Protein AF-A0A353N3R8-F1 (afdb_monomer_lite)

Sequence (117 aa):
KSMRPMLIKLRHFKIPMVVVCLLSLAIIVLLPLVIIFLVGFLKAYGLPLKLENMTFNNYHHVLLVSKMARDAMKNSVVLSISAAIITMFVGTMVAYVIVKIKPKGKGILEVLGLLPY

Foldseek 3Di:
DDPPPPPPCPPPCPVVVVVVVVVVVCCVPVVVVVVVVQQLQACDPPDPSDPVRGHCVSVCCLVPPDPPSVVVVVCVVVVVVVCCVVCVVVVVVLVCCLPPVVDDVSVVSVCVVVPDD

Structure (mmCIF, N/CA/C/O backbone):
data_AF-A0A353N3R8-F1
#
_entry.id   AF-A0A353N3R8-F1
#
loop_
_atom_site.group_PDB
_atom_site.id
_atom_site.type_symbol
_atom_site.label_atom_id
_atom_site.label_alt_id
_atom_site.label_comp_id
_atom_site.label_asym_id
_atom_site.label_entity_id
_atom_site.label_seq_id
_atom_site.pdbx_PDB_ins_code
_atom_site.Cartn_x
_atom_site.Cartn_y
_atom_site.Cartn_z
_atom_site.occupancy
_atom_site.B_iso_or_equiv
_atom_site.auth_seq_id
_atom_site.auth_comp_id
_atom_site.auth_asym_id
_atom_site.auth_atom_id
_atom_site.pdbx_PDB_model_num
ATOM 1 N N . LYS A 1 1 ? -28.274 18.479 11.811 1.00 42.12 1 LYS A N 1
ATOM 2 C CA . LYS A 1 1 ? -28.508 19.494 10.752 1.00 42.12 1 LYS A CA 1
ATOM 3 C C . LYS A 1 1 ? -28.380 18.800 9.401 1.00 42.12 1 LYS A C 1
ATOM 5 O O . LYS A 1 1 ? -27.290 18.378 9.051 1.00 42.12 1 LYS A O 1
ATOM 10 N N . SER A 1 2 ? -29.503 18.592 8.713 1.00 52.94 2 SER A N 1
ATOM 11 C CA . SER A 1 2 ? -29.569 17.933 7.404 1.00 52.94 2 SER A CA 1
ATOM 12 C C . SER A 1 2 ? -28.904 18.821 6.354 1.00 52.94 2 SER A C 1
ATOM 14 O O . SER A 1 2 ? -29.499 19.810 5.929 1.00 52.94 2 SER A O 1
ATOM 16 N N . MET A 1 3 ? -27.684 18.489 5.938 1.00 50.44 3 MET A N 1
ATOM 17 C CA . MET A 1 3 ? -27.091 19.067 4.734 1.00 50.44 3 MET A CA 1
ATOM 18 C C . MET A 1 3 ? -27.894 18.534 3.549 1.00 50.44 3 MET A C 1
ATOM 20 O O . MET A 1 3 ? -27.705 17.397 3.134 1.00 50.44 3 MET A O 1
ATOM 24 N N . ARG A 1 4 ? -28.858 19.315 3.052 1.00 58.47 4 ARG A N 1
ATOM 25 C CA . ARG A 1 4 ? -29.488 19.024 1.762 1.00 58.47 4 ARG A CA 1
ATOM 26 C C . ARG A 1 4 ? -28.412 19.284 0.707 1.00 58.47 4 ARG A C 1
ATOM 28 O O . ARG A 1 4 ? -28.034 20.447 0.561 1.00 58.47 4 ARG A O 1
ATOM 35 N N . PRO A 1 5 ? -27.863 18.261 0.028 1.00 60.88 5 PRO A N 1
ATOM 36 C CA . PRO A 1 5 ? -26.865 18.506 -0.998 1.00 60.88 5 PRO A CA 1
ATOM 37 C C . PRO A 1 5 ? -27.498 19.403 -2.061 1.00 60.88 5 PRO A C 1
ATOM 39 O O . PRO A 1 5 ? -28.585 19.116 -2.567 1.00 60.88 5 PRO A O 1
ATOM 42 N N . MET A 1 6 ? -26.843 20.523 -2.359 1.00 63.31 6 MET A N 1
ATOM 43 C CA . MET A 1 6 ? -27.238 21.388 -3.460 1.00 63.31 6 MET A CA 1
ATOM 44 C C . MET A 1 6 ? -27.028 20.583 -4.744 1.00 63.31 6 MET A C 1
ATOM 46 O O . MET A 1 6 ? -25.899 20.367 -5.179 1.00 63.31 6 MET A O 1
ATOM 50 N N . LEU A 1 7 ? -28.115 20.048 -5.302 1.00 63.75 7 LEU A N 1
ATOM 51 C CA . LEU A 1 7 ? -28.084 19.287 -6.545 1.00 63.75 7 LEU A CA 1
ATOM 52 C C . LEU A 1 7 ? -27.751 20.250 -7.686 1.00 63.75 7 LEU A C 1
ATOM 54 O O . LEU A 1 7 ? -28.644 20.859 -8.275 1.00 63.75 7 LEU A O 1
ATOM 58 N N . ILE A 1 8 ? -26.465 20.396 -8.004 1.00 64.81 8 ILE A N 1
ATOM 59 C CA . ILE A 1 8 ? -26.055 21.083 -9.225 1.00 64.81 8 ILE A CA 1
ATOM 60 C C . ILE A 1 8 ? -26.529 20.207 -10.390 1.00 64.81 8 ILE A C 1
ATOM 62 O O . ILE A 1 8 ? -25.997 19.122 -10.639 1.00 64.81 8 ILE A O 1
ATOM 66 N N . LYS A 1 9 ? -27.594 20.638 -11.075 1.00 60.88 9 LYS A N 1
ATOM 67 C CA . LYS A 1 9 ? -28.173 19.932 -12.226 1.00 60.88 9 LYS A CA 1
ATOM 68 C C . LYS A 1 9 ? -27.244 20.054 -13.442 1.00 60.88 9 LYS A C 1
ATOM 70 O O . LYS A 1 9 ? -27.548 20.767 -14.394 1.00 60.88 9 LYS A O 1
ATOM 75 N N . LEU A 1 10 ? -26.129 19.324 -13.452 1.00 61.31 10 LEU A N 1
ATOM 76 C CA . LEU A 1 10 ? -25.320 19.098 -14.656 1.00 61.31 10 LEU A CA 1
ATOM 77 C C . LEU A 1 10 ? -26.073 18.116 -15.569 1.00 61.31 10 LEU A C 1
ATOM 79 O O . LEU A 1 10 ? -25.777 16.929 -15.608 1.00 61.31 10 LEU A O 1
ATOM 83 N N . ARG A 1 11 ? -27.115 18.580 -16.263 1.00 70.62 11 ARG A N 1
ATOM 84 C CA . ARG A 1 11 ? -28.016 17.704 -17.034 1.00 70.62 11 ARG A CA 1
ATOM 85 C C . ARG A 1 11 ? -27.273 16.897 -18.109 1.00 70.62 11 ARG A C 1
ATOM 87 O O . ARG A 1 11 ? -27.340 15.677 -18.097 1.00 70.62 11 ARG A O 1
ATOM 94 N N . HIS A 1 12 ? -26.532 17.572 -18.988 1.00 71.31 12 HIS A N 1
ATOM 95 C CA . HIS A 1 12 ? -25.817 16.933 -20.105 1.00 71.31 12 HIS A CA 1
ATOM 96 C C . HIS A 1 12 ? -24.297 16.856 -19.890 1.00 71.31 12 HIS A C 1
ATOM 98 O O . HIS A 1 12 ? -23.637 15.993 -20.454 1.00 71.31 12 HIS A O 1
ATOM 104 N N . PHE A 1 13 ? -23.738 17.704 -19.018 1.00 76.31 13 PHE A N 1
ATOM 105 C CA . PHE A 1 13 ? -22.295 17.755 -18.746 1.00 76.31 13 PHE A CA 1
ATOM 106 C C . PHE A 1 13 ? -21.829 16.825 -17.613 1.00 76.31 13 PHE A C 1
ATOM 108 O O . PHE A 1 13 ? -20.631 16.680 -17.393 1.00 76.31 13 PHE A O 1
ATOM 115 N N . LYS A 1 14 ? -22.740 16.142 -16.905 1.00 79.19 14 LYS A N 1
ATOM 116 C CA . LYS A 1 14 ? -22.363 15.224 -15.817 1.00 79.19 14 LYS A CA 1
ATOM 117 C C . LYS A 1 14 ? -21.562 14.028 -16.324 1.00 79.19 14 LYS A C 1
ATOM 119 O O . LYS A 1 14 ? -20.559 13.681 -15.717 1.00 79.19 14 LYS A O 1
ATOM 124 N N . ILE A 1 15 ? -21.986 13.416 -17.430 1.00 84.75 15 ILE A N 1
ATOM 125 C CA . ILE A 1 15 ? -21.307 12.250 -18.011 1.00 84.75 15 ILE A CA 1
ATOM 126 C C . ILE A 1 15 ? -19.886 12.607 -18.475 1.00 84.75 15 ILE A C 1
ATOM 128 O O . ILE A 1 15 ? -18.963 11.940 -18.012 1.00 84.75 15 ILE A O 1
ATOM 132 N N . PRO A 1 16 ? -19.651 13.661 -19.288 1.00 88.12 16 PRO A N 1
ATOM 133 C CA . PRO A 1 16 ? -18.289 14.002 -19.692 1.00 88.12 16 PRO A CA 1
ATOM 134 C C . PRO A 1 16 ? -17.407 14.400 -18.503 1.00 88.12 16 PRO A C 1
ATOM 136 O O . PRO A 1 16 ? -16.255 13.986 -18.457 1.00 88.12 16 PRO A O 1
ATOM 139 N N . MET A 1 17 ? -17.927 15.116 -17.498 1.00 88.00 17 MET A N 1
ATOM 140 C CA . MET A 1 17 ? -17.130 15.455 -16.309 1.00 88.00 17 MET A CA 1
ATOM 141 C C . MET A 1 17 ? -16.766 14.231 -15.464 1.00 88.00 17 MET A C 1
ATOM 143 O O . MET A 1 17 ? -15.630 14.123 -15.014 1.00 88.00 17 MET A O 1
ATOM 147 N N . VAL A 1 18 ? -17.691 13.283 -15.285 1.00 90.00 18 VAL A N 1
ATOM 148 C CA . VAL A 1 18 ? -17.394 12.017 -14.595 1.00 90.00 18 VAL A CA 1
ATOM 149 C C . VAL A 1 18 ? -16.357 11.212 -15.375 1.00 90.00 18 VAL A C 1
ATOM 151 O O . VAL A 1 18 ? -15.420 10.704 -14.770 1.00 90.00 18 VAL A O 1
ATOM 154 N N . VAL A 1 19 ? -16.474 11.140 -16.704 1.00 93.31 19 VAL A N 1
ATOM 155 C CA . VAL A 1 19 ? -15.484 10.465 -17.555 1.00 93.31 19 VAL A CA 1
ATOM 156 C C . VAL A 1 19 ? -14.111 11.120 -17.415 1.00 93.31 19 VAL A C 1
ATOM 158 O O . VAL A 1 19 ? -13.136 10.412 -17.206 1.00 93.31 19 VAL A O 1
ATOM 161 N N . VAL A 1 20 ? -14.022 12.452 -17.444 1.00 94.56 20 VAL A N 1
ATOM 162 C CA . VAL A 1 20 ? -12.751 13.171 -17.254 1.00 94.56 20 VAL A CA 1
ATOM 163 C C . VAL A 1 20 ? -12.158 12.908 -15.868 1.00 94.56 20 VAL A C 1
ATOM 165 O O . VAL A 1 20 ? -10.968 12.625 -15.777 1.00 94.56 20 VAL A O 1
ATOM 168 N N . CYS A 1 21 ? -12.962 12.943 -14.801 1.00 92.25 21 CYS A N 1
ATOM 169 C CA . CYS A 1 21 ? -12.495 12.628 -13.447 1.00 92.25 21 CYS A CA 1
ATOM 170 C C . CYS A 1 21 ? -12.016 11.177 -13.310 1.00 92.25 21 CYS A C 1
ATOM 172 O O . CYS A 1 21 ? -11.011 10.917 -12.655 1.00 92.25 21 CYS A O 1
ATOM 174 N N . LEU A 1 22 ? -12.725 10.223 -13.917 1.00 93.94 22 LEU A N 1
ATOM 175 C CA . LEU A 1 22 ? -12.324 8.818 -13.891 1.00 93.94 22 LEU A CA 1
ATOM 176 C C . LEU A 1 22 ? -11.064 8.582 -14.725 1.00 93.94 22 LEU A C 1
ATOM 178 O O . LEU A 1 22 ? -10.176 7.866 -14.275 1.00 93.94 22 LEU A O 1
ATOM 182 N N . LEU A 1 23 ? -10.959 9.203 -15.902 1.00 95.75 23 LEU A N 1
ATOM 183 C CA . LEU A 1 23 ? -9.772 9.121 -16.750 1.00 95.75 23 LEU A CA 1
ATOM 184 C C . LEU A 1 23 ? -8.557 9.751 -16.073 1.00 95.75 23 LEU A C 1
ATOM 186 O O . LEU A 1 23 ? -7.485 9.154 -16.098 1.00 95.75 23 LEU A O 1
ATOM 190 N N . SER A 1 24 ? -8.701 10.915 -15.438 1.00 93.94 24 SER A N 1
ATOM 191 C CA . SER A 1 24 ? -7.584 11.553 -14.738 1.00 93.94 24 SER A CA 1
ATOM 192 C C . SER A 1 24 ? -7.120 10.721 -13.543 1.00 93.94 24 SER A C 1
ATOM 194 O O . SER A 1 24 ? -5.920 10.501 -13.392 1.00 93.94 24 SER A O 1
ATOM 196 N N . LEU A 1 25 ? -8.050 10.180 -12.749 1.00 94.69 25 LEU A N 1
ATOM 197 C CA . LEU A 1 25 ? -7.730 9.272 -11.647 1.00 94.69 25 LEU A CA 1
ATOM 198 C C . LEU A 1 25 ? -7.044 8.002 -12.166 1.00 94.69 25 LEU A C 1
ATOM 200 O O . LEU A 1 25 ? -6.010 7.600 -11.632 1.00 94.69 25 LEU A O 1
ATOM 204 N N . ALA A 1 26 ? -7.566 7.410 -13.242 1.00 94.62 26 ALA A N 1
ATOM 205 C CA . ALA A 1 26 ? -6.968 6.242 -13.873 1.00 94.62 26 ALA A CA 1
ATOM 206 C C . ALA A 1 26 ? -5.545 6.533 -14.360 1.00 94.62 26 ALA A C 1
ATOM 208 O O . ALA A 1 26 ? -4.648 5.748 -14.082 1.00 94.62 26 ALA A O 1
ATOM 209 N N . ILE A 1 27 ? -5.300 7.666 -15.021 1.00 95.69 27 ILE A N 1
ATOM 210 C CA . ILE A 1 27 ? -3.958 8.039 -15.485 1.00 95.69 27 ILE A CA 1
ATOM 211 C C . ILE A 1 27 ? -3.009 8.225 -14.296 1.00 95.69 27 ILE A C 1
ATOM 213 O O . ILE A 1 27 ? -1.925 7.649 -14.300 1.00 95.69 27 ILE A O 1
ATOM 217 N N . ILE A 1 28 ? -3.415 8.967 -13.263 1.00 95.06 28 ILE A N 1
ATOM 218 C CA . ILE A 1 28 ? -2.570 9.253 -12.092 1.00 95.06 28 ILE A CA 1
ATOM 219 C C . ILE A 1 28 ? -2.176 7.970 -11.346 1.00 95.06 28 ILE A C 1
ATOM 221 O O . ILE A 1 28 ? -1.073 7.895 -10.814 1.00 95.06 28 ILE A O 1
ATOM 225 N N . VAL A 1 29 ? -3.044 6.957 -11.320 1.00 94.50 29 VAL A N 1
ATOM 226 C CA . VAL A 1 29 ? -2.783 5.693 -10.616 1.00 94.50 29 VAL A CA 1
ATOM 227 C C . VAL A 1 29 ? -2.091 4.663 -11.511 1.00 94.50 29 VAL A C 1
ATOM 229 O O . VAL A 1 29 ? -1.126 4.023 -11.094 1.00 94.50 29 VAL A O 1
ATOM 232 N N . LEU A 1 30 ? -2.564 4.482 -12.744 1.00 94.94 30 LEU A N 1
ATOM 233 C CA . LEU A 1 30 ? -2.088 3.420 -13.631 1.00 94.94 30 LEU A CA 1
ATOM 234 C C . LEU A 1 30 ? -0.755 3.767 -14.285 1.00 94.94 30 LEU A C 1
ATOM 236 O O . LEU A 1 30 ? 0.082 2.881 -14.431 1.00 94.94 30 LEU A O 1
ATOM 240 N N . LEU A 1 31 ? -0.525 5.031 -14.655 1.00 92.75 31 LEU A N 1
ATOM 241 C CA . LEU A 1 31 ? 0.729 5.442 -15.285 1.00 92.75 31 LEU A CA 1
ATOM 242 C C . LEU A 1 31 ? 1.960 5.110 -14.418 1.00 92.75 31 LEU A C 1
ATOM 244 O O . LEU A 1 31 ? 2.851 4.428 -14.928 1.00 92.75 31 LEU A O 1
ATOM 248 N N . PRO A 1 32 ? 2.040 5.503 -13.127 1.00 93.56 32 PRO A N 1
ATOM 249 C CA . PRO A 1 32 ? 3.191 5.145 -12.302 1.00 93.56 32 PRO A CA 1
ATOM 250 C C . PRO A 1 32 ? 3.296 3.633 -12.082 1.00 93.56 32 PRO A C 1
ATOM 252 O O . PRO A 1 32 ? 4.406 3.110 -12.066 1.00 93.56 32 PRO A O 1
ATOM 255 N N . LEU A 1 33 ? 2.174 2.912 -11.979 1.00 92.19 33 LEU A N 1
ATOM 256 C CA . LEU A 1 33 ? 2.178 1.454 -11.841 1.00 92.19 33 LEU A CA 1
ATOM 257 C C . LEU A 1 33 ? 2.808 0.779 -13.068 1.00 92.19 33 LEU A C 1
ATOM 259 O O . LEU A 1 33 ? 3.682 -0.076 -12.918 1.00 92.19 33 LEU A O 1
ATOM 263 N N . VAL A 1 34 ? 2.420 1.200 -14.275 1.00 91.00 34 VAL A N 1
ATOM 264 C CA . VAL A 1 34 ? 2.992 0.695 -15.532 1.00 91.00 34 VAL A CA 1
ATOM 265 C C . VAL A 1 34 ? 4.481 1.029 -15.620 1.00 91.00 34 VAL A C 1
ATOM 267 O O . VAL A 1 34 ? 5.275 0.160 -15.976 1.00 91.00 34 VAL A O 1
ATOM 270 N N . ILE A 1 35 ? 4.884 2.248 -15.251 1.00 90.19 35 ILE A N 1
ATOM 271 C CA . ILE A 1 35 ? 6.298 2.650 -15.256 1.00 90.19 35 ILE A CA 1
ATOM 272 C C . ILE A 1 35 ? 7.112 1.792 -14.282 1.00 90.19 35 ILE A C 1
ATOM 274 O O . ILE A 1 35 ? 8.148 1.267 -14.677 1.00 90.19 35 ILE A O 1
ATOM 278 N N . ILE A 1 36 ? 6.646 1.598 -13.043 1.00 89.50 36 ILE A N 1
ATOM 279 C CA . ILE A 1 36 ? 7.323 0.750 -12.048 1.00 89.50 36 ILE A CA 1
ATOM 280 C C . ILE A 1 36 ? 7.473 -0.678 -12.576 1.00 89.50 36 ILE A C 1
ATOM 282 O O . ILE A 1 36 ? 8.543 -1.274 -12.452 1.00 89.50 36 ILE A O 1
ATOM 286 N N . PHE A 1 37 ? 6.420 -1.210 -13.197 1.00 87.44 37 PHE A N 1
ATOM 287 C CA . PHE A 1 37 ? 6.452 -2.543 -13.781 1.00 87.44 37 PHE A CA 1
ATOM 288 C C . PHE A 1 37 ? 7.509 -2.638 -14.887 1.00 87.44 37 PHE A C 1
ATOM 290 O O . PHE A 1 37 ? 8.375 -3.503 -14.815 1.00 87.44 37 PHE A O 1
ATOM 297 N N . LEU A 1 38 ? 7.513 -1.712 -15.852 1.00 85.94 38 LEU A N 1
ATOM 298 C CA . LEU A 1 38 ? 8.497 -1.678 -16.942 1.00 85.94 38 LEU A CA 1
ATOM 299 C C . LEU A 1 38 ? 9.936 -1.479 -16.438 1.00 85.94 38 LEU A C 1
ATOM 301 O O . LEU A 1 38 ? 10.852 -2.134 -16.935 1.00 85.94 38 LEU A O 1
ATOM 305 N N . VAL A 1 39 ? 10.137 -0.622 -15.433 1.00 86.88 39 VAL A N 1
ATOM 306 C CA . VAL A 1 39 ? 11.443 -0.394 -14.795 1.00 86.88 39 VAL A CA 1
ATOM 307 C C . VAL A 1 39 ? 11.954 -1.640 -14.077 1.00 86.88 39 VAL A C 1
ATOM 309 O O . VAL A 1 39 ? 13.154 -1.901 -14.109 1.00 86.88 39 VAL A O 1
ATOM 312 N N . GLY A 1 40 ? 11.073 -2.471 -13.520 1.0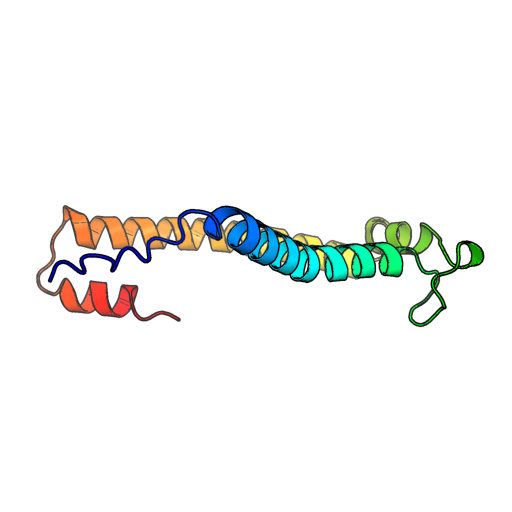0 83.88 40 GLY A N 1
ATOM 313 C CA . GLY A 1 40 ? 11.461 -3.763 -12.949 1.00 83.88 40 GLY A CA 1
ATOM 314 C C . GLY A 1 40 ? 12.131 -4.711 -13.956 1.00 83.88 40 GLY A C 1
ATOM 315 O O . GLY A 1 40 ? 13.031 -5.469 -13.582 1.00 83.88 40 GLY A O 1
ATOM 316 N N . PHE A 1 41 ? 11.766 -4.628 -15.243 1.00 84.31 41 PHE A N 1
ATOM 317 C CA . PHE A 1 41 ? 12.391 -5.421 -16.311 1.00 84.31 41 PHE A CA 1
ATOM 318 C C . PHE A 1 41 ? 13.719 -4.846 -16.808 1.00 84.31 41 PHE A C 1
ATOM 320 O O . PHE A 1 41 ? 14.449 -5.548 -17.497 1.00 84.31 41 PHE A O 1
ATOM 327 N N . LEU A 1 42 ? 14.070 -3.595 -16.513 1.00 84.62 42 LEU A N 1
ATOM 328 C CA . LEU A 1 42 ? 15.314 -3.005 -17.013 1.00 84.62 42 LEU A CA 1
ATOM 329 C C . LEU A 1 42 ? 16.544 -3.639 -16.353 1.00 84.62 42 LEU A C 1
ATOM 331 O O . LEU A 1 42 ? 16.659 -3.631 -15.134 1.00 84.62 42 LEU A O 1
ATOM 335 N N . LYS A 1 43 ? 17.510 -4.112 -17.149 1.00 79.38 43 LYS A N 1
ATOM 336 C CA . LYS A 1 43 ? 18.767 -4.750 -16.697 1.00 79.38 43 LYS A CA 1
ATOM 337 C C . LYS A 1 43 ? 19.479 -3.996 -15.573 1.00 79.38 43 LYS A C 1
ATOM 339 O O . LYS A 1 43 ? 20.056 -4.627 -14.697 1.00 79.38 43 LYS A O 1
ATOM 344 N N . ALA A 1 44 ? 19.446 -2.668 -15.611 1.00 78.50 44 ALA A N 1
ATOM 345 C CA . ALA A 1 44 ? 19.881 -1.825 -14.511 1.00 78.50 44 ALA A CA 1
ATOM 346 C C . ALA A 1 44 ? 19.097 -0.506 -14.494 1.00 78.50 44 ALA A C 1
ATOM 348 O O . ALA A 1 44 ? 18.489 -0.095 -15.487 1.00 78.50 44 ALA A O 1
ATOM 349 N N . TYR A 1 45 ? 19.107 0.148 -13.335 1.00 76.12 45 TYR A N 1
ATOM 350 C CA . TYR A 1 45 ? 18.423 1.417 -13.123 1.00 76.12 45 TYR A CA 1
ATOM 351 C C . TYR A 1 45 ? 19.038 2.528 -13.990 1.00 76.12 45 TYR A C 1
ATOM 353 O O . TYR A 1 45 ? 20.258 2.626 -14.100 1.00 76.12 45 TYR A O 1
ATOM 361 N N . GLY A 1 46 ? 18.198 3.367 -14.602 1.00 77.12 46 GLY A N 1
ATOM 362 C CA . GLY A 1 46 ? 18.640 4.493 -15.436 1.00 77.12 46 GLY A CA 1
ATOM 363 C C . GLY A 1 46 ? 18.930 4.163 -16.906 1.00 77.12 46 GLY A C 1
ATOM 364 O O . GLY A 1 46 ? 19.260 5.073 -17.664 1.00 77.12 46 GLY A O 1
ATOM 365 N N . LEU A 1 47 ? 18.777 2.906 -17.345 1.00 82.12 47 LEU A N 1
ATOM 366 C CA . LEU A 1 47 ? 18.834 2.588 -18.775 1.00 82.12 47 LEU A CA 1
ATOM 367 C C . LEU A 1 47 ? 17.583 3.092 -19.519 1.00 82.12 47 LEU A C 1
ATOM 369 O O . LEU A 1 47 ? 16.494 3.155 -18.941 1.00 82.12 47 LEU A O 1
ATOM 373 N N . PRO A 1 48 ? 17.704 3.421 -20.819 1.00 82.12 48 PRO A N 1
ATOM 374 C CA . PRO A 1 48 ? 16.546 3.782 -21.622 1.00 82.12 48 PRO A CA 1
ATOM 375 C C . PRO A 1 48 ? 15.604 2.581 -21.765 1.00 82.12 48 PRO A C 1
ATOM 377 O O . PRO A 1 48 ? 16.067 1.445 -21.929 1.00 82.12 48 PRO A O 1
ATOM 380 N N . LEU A 1 49 ? 14.291 2.854 -21.762 1.00 79.00 49 LEU A N 1
ATOM 381 C CA . LEU A 1 49 ? 13.207 1.890 -21.999 1.00 79.00 49 LEU A CA 1
ATOM 382 C C . LEU A 1 49 ? 13.260 1.357 -23.442 1.00 79.00 49 LEU A C 1
ATOM 384 O O . LEU A 1 49 ? 12.501 1.770 -24.315 1.00 79.00 49 LEU A O 1
ATOM 388 N N . LYS A 1 50 ? 14.207 0.455 -23.693 1.00 82.19 50 LYS A N 1
ATOM 389 C CA . LYS A 1 50 ? 14.399 -0.270 -24.951 1.00 82.19 50 LYS A CA 1
ATOM 390 C C . LYS A 1 50 ? 14.292 -1.764 -24.685 1.00 82.19 50 LYS A C 1
ATOM 392 O O . LYS A 1 50 ? 14.788 -2.241 -23.667 1.00 82.19 50 LYS A O 1
ATOM 397 N N . LEU A 1 51 ? 13.715 -2.499 -25.636 1.00 77.62 51 LEU A N 1
ATOM 398 C CA . LEU A 1 51 ? 13.562 -3.959 -25.568 1.00 77.62 51 LEU A CA 1
ATOM 399 C C . LEU A 1 51 ? 14.894 -4.685 -25.308 1.00 77.62 51 LEU A C 1
ATOM 401 O O . LEU A 1 51 ? 14.932 -5.643 -24.547 1.00 77.62 51 LEU A O 1
ATOM 405 N N . GLU A 1 52 ? 16.005 -4.176 -25.846 1.00 81.56 52 GLU A N 1
ATOM 406 C CA . GLU A 1 52 ? 17.362 -4.713 -25.629 1.00 81.56 52 GLU A CA 1
ATOM 407 C C . GLU A 1 52 ? 17.809 -4.690 -24.156 1.00 81.56 52 GLU A C 1
ATOM 409 O O . GLU A 1 52 ? 18.646 -5.494 -23.727 1.00 81.56 52 GLU A O 1
ATOM 414 N N . ASN A 1 53 ? 17.244 -3.773 -23.368 1.00 82.44 53 ASN A N 1
ATOM 415 C CA . ASN A 1 53 ? 17.544 -3.594 -21.954 1.00 82.44 53 ASN A CA 1
ATOM 416 C C . ASN A 1 53 ? 16.545 -4.309 -21.042 1.00 82.44 53 ASN A C 1
ATOM 418 O O . ASN A 1 53 ? 16.709 -4.236 -19.828 1.00 82.44 53 ASN A O 1
ATOM 422 N N . MET A 1 54 ? 15.538 -4.998 -21.586 1.00 84.19 54 MET A N 1
ATOM 423 C CA . MET A 1 54 ? 14.563 -5.746 -20.794 1.00 84.19 54 MET A CA 1
ATOM 424 C C . MET A 1 54 ? 15.089 -7.154 -20.473 1.00 84.19 54 MET A C 1
ATOM 426 O O . MET A 1 54 ? 15.661 -7.840 -21.319 1.00 84.19 54 MET A O 1
ATOM 430 N N . THR A 1 55 ? 14.929 -7.591 -19.228 1.00 86.19 55 THR A N 1
ATOM 431 C CA . THR A 1 55 ? 15.333 -8.903 -18.721 1.00 86.19 55 THR A CA 1
ATOM 432 C C . THR A 1 55 ? 14.446 -9.332 -17.553 1.00 86.19 55 THR A C 1
ATOM 434 O O . THR A 1 55 ? 13.940 -8.511 -16.791 1.00 86.19 55 THR A O 1
ATOM 437 N N . PHE A 1 56 ? 14.302 -10.642 -17.366 1.00 84.12 56 PHE A N 1
ATOM 438 C CA . PHE A 1 56 ? 13.641 -11.231 -16.198 1.00 84.12 56 PHE A CA 1
ATOM 439 C C . PHE A 1 56 ? 14.613 -11.495 -15.034 1.00 84.12 56 PHE A C 1
ATOM 441 O O . PHE A 1 56 ? 14.189 -11.895 -13.947 1.00 84.12 56 PHE A O 1
ATOM 448 N N . ASN A 1 57 ? 15.915 -11.247 -15.227 1.00 83.75 57 ASN A N 1
ATOM 449 C CA . ASN A 1 57 ? 16.946 -11.574 -14.240 1.00 83.75 57 ASN A CA 1
ATOM 450 C C . ASN A 1 57 ? 16.772 -10.821 -12.915 1.00 83.75 57 ASN A C 1
ATOM 452 O O . ASN A 1 57 ? 17.044 -11.396 -11.865 1.00 83.75 57 ASN A O 1
ATOM 456 N N . ASN A 1 58 ? 16.269 -9.583 -12.932 1.00 82.62 58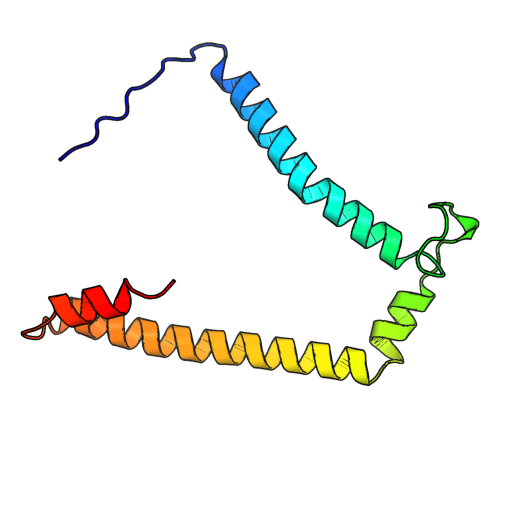 ASN A N 1
ATOM 457 C CA . ASN A 1 58 ? 16.014 -8.824 -11.703 1.00 82.62 58 ASN A CA 1
ATOM 458 C C . ASN A 1 58 ? 14.950 -9.491 -10.834 1.00 82.62 58 ASN A C 1
ATOM 460 O O . ASN A 1 58 ? 15.136 -9.631 -9.628 1.00 82.62 58 ASN A O 1
ATOM 464 N N . TYR A 1 59 ? 13.859 -9.952 -11.449 1.00 81.44 59 TYR A N 1
ATOM 465 C CA . TYR A 1 59 ? 12.801 -10.670 -10.745 1.00 81.44 59 TYR A CA 1
ATOM 466 C C . TYR A 1 59 ? 13.322 -11.988 -10.177 1.00 81.44 59 TYR A C 1
ATOM 468 O O . TYR A 1 59 ? 13.085 -12.274 -9.007 1.00 81.44 59 TYR A O 1
ATOM 476 N N . HIS A 1 60 ? 14.101 -12.75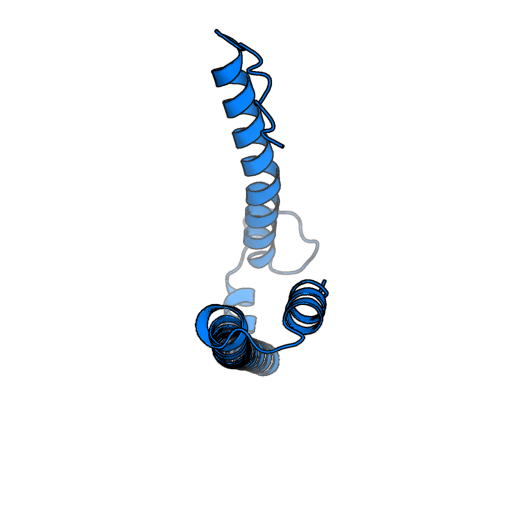1 -10.951 1.00 83.75 60 HIS A N 1
ATOM 477 C CA . HIS A 1 60 ? 14.750 -13.963 -10.445 1.00 83.75 60 HIS A CA 1
ATOM 478 C C . HIS A 1 60 ? 15.693 -13.651 -9.274 1.00 83.75 60 HIS A C 1
ATOM 480 O O . HIS A 1 60 ? 15.674 -14.333 -8.253 1.00 83.75 60 HIS A O 1
ATOM 486 N N . HIS A 1 61 ? 16.495 -12.592 -9.373 1.00 82.81 61 HIS A N 1
ATOM 487 C CA . HIS A 1 61 ? 17.427 -12.216 -8.320 1.00 82.81 61 HIS A CA 1
ATOM 488 C C . HIS A 1 61 ? 16.703 -11.788 -7.035 1.00 82.81 61 HIS A C 1
ATOM 490 O O . HIS A 1 61 ? 17.018 -12.290 -5.959 1.00 82.81 61 HIS A O 1
ATOM 496 N N . VAL A 1 62 ? 15.698 -10.915 -7.130 1.00 84.00 62 VAL A N 1
ATOM 497 C CA . VAL A 1 62 ? 14.933 -10.420 -5.972 1.00 84.00 62 VAL A CA 1
ATOM 498 C C . VAL A 1 62 ? 14.087 -11.528 -5.341 1.00 84.00 62 VAL A C 1
ATOM 500 O O . VAL A 1 62 ? 14.066 -11.659 -4.118 1.00 84.00 62 VAL A O 1
ATOM 503 N N . LEU A 1 63 ? 13.413 -12.346 -6.152 1.00 81.12 63 LEU A N 1
ATOM 504 C CA . LEU A 1 63 ? 12.507 -13.380 -5.653 1.00 81.12 63 LEU A CA 1
ATOM 505 C C . LEU A 1 63 ? 13.232 -14.655 -5.232 1.00 81.12 63 LEU A C 1
ATOM 507 O O . LEU A 1 63 ? 12.753 -15.326 -4.316 1.00 81.12 63 LEU A O 1
ATOM 511 N N . LEU A 1 64 ? 14.340 -15.024 -5.891 1.00 79.94 64 LEU A N 1
ATOM 512 C CA . LEU A 1 64 ? 14.968 -16.336 -5.723 1.00 79.94 64 LEU A CA 1
ATOM 513 C C . LEU A 1 64 ? 16.378 -16.342 -5.129 1.00 79.94 64 LEU A C 1
ATOM 515 O O . LEU A 1 64 ? 16.726 -17.294 -4.429 1.00 79.94 64 LEU A O 1
ATOM 519 N N . VAL A 1 65 ? 17.171 -15.297 -5.351 1.00 81.44 65 VAL A N 1
ATOM 520 C CA . VAL A 1 65 ? 18.589 -15.278 -4.949 1.00 81.44 65 VAL A CA 1
ATOM 521 C C . VAL A 1 65 ? 18.799 -14.444 -3.687 1.00 81.44 65 VAL A C 1
ATOM 523 O O . VAL A 1 65 ? 19.475 -14.870 -2.751 1.00 81.44 65 VAL A O 1
ATOM 526 N N . SER A 1 66 ? 18.177 -13.269 -3.620 1.00 86.94 66 SER A N 1
ATOM 527 C CA . SER A 1 66 ? 18.346 -12.331 -2.518 1.00 86.94 66 SER A CA 1
ATOM 528 C C . SER A 1 66 ? 17.617 -12.813 -1.266 1.00 86.94 66 SER A C 1
ATOM 530 O O . SER A 1 66 ? 16.397 -12.683 -1.126 1.00 86.94 66 SER A O 1
ATOM 532 N N . LYS A 1 67 ? 18.388 -13.344 -0.312 1.00 87.06 67 LYS A N 1
ATOM 533 C CA . LYS A 1 67 ? 17.886 -13.694 1.022 1.00 87.06 67 LYS A CA 1
ATOM 534 C C . LYS A 1 67 ? 17.295 -12.470 1.729 1.00 87.06 67 LYS A C 1
ATOM 536 O O . LYS A 1 67 ? 16.212 -12.564 2.288 1.00 87.06 67 LYS A O 1
ATOM 541 N N . MET A 1 68 ? 17.950 -11.312 1.615 1.00 89.12 68 MET A N 1
ATOM 542 C CA . MET A 1 68 ? 17.476 -10.060 2.211 1.00 89.12 68 MET A CA 1
ATOM 543 C C . MET A 1 68 ? 16.094 -9.652 1.687 1.00 89.12 68 MET A C 1
ATOM 545 O O . MET A 1 68 ? 15.220 -9.318 2.481 1.00 89.12 68 MET A O 1
ATOM 549 N N . ALA A 1 69 ? 15.867 -9.717 0.370 1.00 87.75 69 ALA A N 1
ATOM 550 C CA . ALA A 1 69 ? 14.567 -9.379 -0.209 1.00 87.75 69 ALA A CA 1
ATOM 551 C C . ALA A 1 69 ? 13.471 -10.350 0.253 1.00 87.75 69 ALA A C 1
ATOM 553 O O . ALA A 1 69 ? 12.375 -9.927 0.617 1.00 87.75 69 ALA A O 1
ATOM 554 N N . ARG A 1 70 ? 13.774 -11.652 0.294 1.00 88.12 70 ARG A N 1
ATOM 555 C CA . ARG A 1 70 ? 12.851 -12.682 0.792 1.00 88.12 70 ARG A CA 1
ATOM 556 C C . ARG A 1 70 ? 12.502 -12.496 2.264 1.00 88.12 70 ARG A C 1
ATOM 558 O O . ARG A 1 70 ? 11.329 -12.592 2.618 1.00 88.12 70 ARG A O 1
ATOM 565 N N . ASP A 1 71 ? 13.495 -12.228 3.103 1.00 91.25 71 ASP A N 1
ATOM 566 C CA . ASP A 1 71 ? 13.295 -12.031 4.537 1.00 91.25 71 ASP A CA 1
ATOM 567 C C . ASP A 1 71 ? 12.508 -10.742 4.804 1.00 91.25 71 ASP A C 1
ATOM 569 O O . ASP A 1 71 ? 11.574 -10.757 5.603 1.00 91.25 71 ASP A O 1
ATOM 573 N N . ALA A 1 72 ? 12.787 -9.663 4.063 1.00 92.00 72 ALA A N 1
ATOM 574 C CA . ALA A 1 72 ? 12.005 -8.431 4.125 1.00 92.00 72 ALA A CA 1
ATOM 575 C C . ALA A 1 72 ? 10.540 -8.660 3.716 1.00 92.00 72 ALA A C 1
ATOM 577 O O . ALA A 1 72 ? 9.638 -8.278 4.460 1.00 92.00 72 ALA A O 1
ATOM 578 N N . MET A 1 73 ? 10.291 -9.347 2.592 1.00 91.88 73 MET A N 1
ATOM 579 C CA . MET A 1 73 ? 8.931 -9.691 2.155 1.00 91.88 73 MET A CA 1
ATOM 580 C C . MET A 1 73 ? 8.189 -10.518 3.211 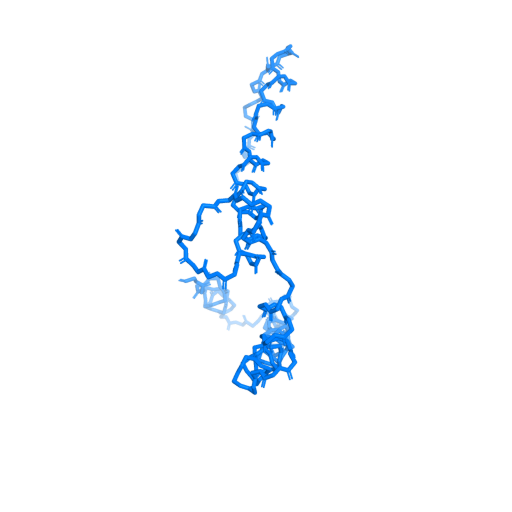1.00 91.88 73 MET A C 1
ATOM 582 O O . MET A 1 73 ? 7.053 -10.195 3.558 1.00 91.88 73 MET A O 1
ATOM 586 N N . LYS A 1 74 ? 8.832 -11.553 3.768 1.00 92.75 74 LYS A N 1
ATOM 587 C CA . LYS A 1 74 ? 8.244 -12.375 4.836 1.00 92.75 74 LYS A CA 1
ATOM 588 C C . LYS A 1 74 ? 7.935 -11.548 6.078 1.00 92.75 74 LYS A C 1
ATOM 590 O O . LYS A 1 74 ? 6.827 -11.644 6.598 1.00 92.75 74 LYS A O 1
ATOM 595 N N . ASN A 1 75 ? 8.881 -10.728 6.529 1.00 94.88 75 ASN A N 1
ATOM 596 C CA . ASN A 1 75 ? 8.697 -9.890 7.705 1.00 94.88 75 ASN A CA 1
ATOM 597 C C . ASN A 1 75 ? 7.530 -8.914 7.516 1.00 94.88 75 ASN A C 1
ATOM 599 O O . ASN A 1 75 ? 6.667 -8.835 8.379 1.00 94.88 75 ASN A O 1
ATOM 603 N N . SER A 1 76 ? 7.437 -8.235 6.369 1.00 95.56 76 SER A N 1
ATOM 604 C CA . SER A 1 76 ? 6.324 -7.326 6.072 1.00 95.56 76 SER A CA 1
ATOM 605 C C . SER A 1 76 ? 4.970 -8.039 6.015 1.00 95.56 76 SER A C 1
ATOM 607 O O . SER A 1 76 ? 3.981 -7.511 6.526 1.00 95.56 76 SER A O 1
ATOM 609 N N . VAL A 1 77 ? 4.901 -9.242 5.437 1.00 96.19 77 VAL A N 1
ATOM 610 C CA . VAL A 1 77 ? 3.659 -10.034 5.393 1.00 96.19 77 VAL A CA 1
ATOM 611 C C . VAL A 1 77 ? 3.243 -10.473 6.797 1.00 96.19 77 VAL A C 1
ATOM 613 O O . VAL A 1 77 ? 2.101 -10.259 7.194 1.00 96.19 77 VAL A O 1
ATOM 616 N N . VAL A 1 78 ? 4.167 -11.024 7.584 1.00 96.62 78 VAL A N 1
ATOM 617 C CA . VAL A 1 78 ? 3.885 -11.445 8.965 1.00 96.62 78 VAL A CA 1
ATOM 618 C C . VAL A 1 78 ? 3.494 -10.245 9.828 1.00 96.62 78 VAL A C 1
ATOM 620 O O . VAL A 1 78 ? 2.511 -10.311 10.569 1.00 96.62 78 VAL A O 1
ATOM 623 N N . LEU A 1 79 ? 4.208 -9.127 9.699 1.00 97.00 79 LEU A N 1
ATOM 624 C CA . LEU A 1 79 ? 3.931 -7.900 10.437 1.00 97.00 79 LEU A CA 1
ATOM 625 C C . LEU A 1 79 ? 2.557 -7.325 10.079 1.00 97.00 79 LEU A C 1
ATOM 627 O O . LEU A 1 79 ? 1.782 -7.012 10.973 1.00 97.00 79 LEU A O 1
ATOM 631 N N . SER A 1 80 ? 2.222 -7.221 8.791 1.00 97.25 80 SER A N 1
ATOM 632 C CA . SER A 1 80 ? 0.927 -6.676 8.359 1.00 97.25 80 SER A CA 1
ATOM 633 C C . SER A 1 80 ? -0.251 -7.558 8.773 1.00 97.25 80 SER A C 1
ATOM 635 O O . SER A 1 80 ? -1.246 -7.034 9.268 1.00 97.25 80 SER A O 1
ATOM 637 N N . ILE A 1 81 ? -0.135 -8.884 8.649 1.00 97.44 81 ILE A N 1
ATOM 638 C CA . ILE A 1 81 ? -1.190 -9.818 9.068 1.00 97.44 81 ILE A CA 1
ATOM 639 C C . ILE A 1 81 ? -1.366 -9.789 10.587 1.00 97.44 81 ILE A C 1
ATOM 641 O O . ILE A 1 81 ? -2.490 -9.675 11.072 1.00 97.44 81 ILE A O 1
ATOM 645 N N . SER A 1 82 ? -0.272 -9.864 11.348 1.00 96.88 82 SER A N 1
ATOM 646 C CA . SER A 1 82 ? -0.343 -9.821 12.813 1.00 96.88 82 SER A CA 1
ATOM 647 C C . SER A 1 82 ? -0.905 -8.489 13.310 1.00 96.88 82 SER A C 1
ATOM 649 O O . SER A 1 82 ? -1.816 -8.487 14.137 1.00 96.88 82 SER A O 1
ATOM 651 N N . ALA A 1 83 ? -0.454 -7.367 12.744 1.00 96.38 83 ALA A N 1
ATOM 652 C CA . ALA A 1 83 ? -1.002 -6.051 13.042 1.00 96.38 83 ALA A CA 1
ATOM 653 C C . ALA A 1 83 ? -2.495 -5.973 12.700 1.00 96.38 83 ALA A C 1
ATOM 655 O O . ALA A 1 83 ? -3.276 -5.510 13.529 1.00 96.38 83 ALA A O 1
ATOM 656 N N . ALA A 1 84 ? -2.920 -6.464 11.532 1.00 96.38 84 ALA A N 1
ATOM 657 C CA . ALA A 1 84 ? -4.327 -6.480 11.135 1.00 96.38 84 ALA A CA 1
ATOM 658 C C . ALA A 1 84 ? -5.193 -7.295 12.111 1.00 96.38 84 ALA A C 1
ATOM 660 O O . ALA A 1 84 ? -6.250 -6.828 12.525 1.00 96.38 84 ALA A O 1
ATOM 661 N N . ILE A 1 85 ? -4.735 -8.476 12.537 1.00 97.44 85 ILE A N 1
ATOM 662 C CA . ILE A 1 85 ? -5.467 -9.318 13.496 1.00 97.44 85 ILE A CA 1
ATOM 663 C C . ILE A 1 85 ? -5.581 -8.622 14.856 1.00 97.44 85 ILE A C 1
ATOM 665 O O . ILE A 1 85 ? -6.676 -8.542 15.414 1.00 97.44 85 ILE A O 1
ATOM 669 N N . ILE A 1 86 ? -4.469 -8.098 15.379 1.00 96.25 86 ILE A N 1
ATOM 670 C CA . ILE A 1 86 ? -4.437 -7.442 16.692 1.00 96.25 86 ILE A CA 1
ATOM 671 C C . ILE A 1 86 ? -5.313 -6.186 16.678 1.00 96.25 86 ILE A C 1
ATOM 673 O O . ILE A 1 86 ? -6.160 -6.016 17.553 1.00 96.25 86 ILE A O 1
ATOM 677 N N . THR A 1 87 ? -5.152 -5.325 15.672 1.00 93.88 87 THR A N 1
ATOM 678 C CA . THR A 1 87 ? -5.939 -4.087 15.545 1.00 93.88 87 THR A CA 1
ATOM 679 C C . THR A 1 87 ? -7.419 -4.371 15.336 1.00 93.88 87 THR A C 1
ATOM 681 O O . THR A 1 87 ? -8.248 -3.712 15.961 1.00 93.88 87 THR A O 1
ATOM 684 N N . MET A 1 88 ? -7.772 -5.381 14.538 1.00 95.81 88 MET A N 1
ATOM 685 C CA . MET A 1 88 ? -9.158 -5.805 14.369 1.00 95.81 88 MET A CA 1
ATOM 686 C C . MET A 1 88 ? -9.749 -6.291 15.692 1.00 95.81 88 MET A C 1
ATOM 688 O O . MET A 1 88 ? -10.846 -5.864 16.046 1.00 95.81 88 MET A O 1
ATOM 692 N N . PHE A 1 89 ? -9.033 -7.140 16.435 1.00 95.69 89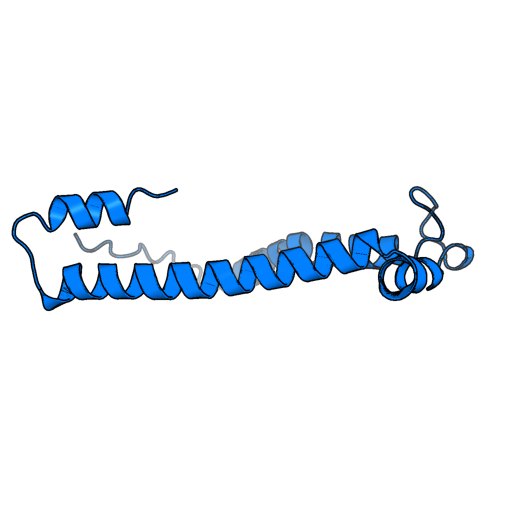 PHE A N 1
ATOM 693 C CA . PHE A 1 89 ? -9.497 -7.679 17.714 1.00 95.69 89 PHE A CA 1
ATOM 694 C C . PHE A 1 89 ? -9.679 -6.577 18.765 1.00 95.69 89 PHE A C 1
ATOM 696 O O . PHE A 1 89 ? -10.762 -6.424 19.328 1.00 95.69 89 PHE A O 1
ATOM 703 N N . VAL A 1 90 ? -8.657 -5.747 18.978 1.00 91.75 90 VAL A N 1
ATOM 704 C CA . VAL A 1 90 ? -8.723 -4.629 19.931 1.00 91.75 90 VAL A CA 1
ATOM 705 C C . VAL A 1 90 ? -9.798 -3.625 19.509 1.00 91.75 90 VAL A C 1
ATOM 707 O O . VAL A 1 90 ? -10.627 -3.230 20.329 1.00 91.75 90 VAL A O 1
ATOM 710 N N . GLY A 1 91 ? -9.848 -3.264 18.224 1.00 89.94 91 GLY A N 1
ATOM 711 C CA . GLY A 1 91 ? -10.843 -2.345 17.677 1.00 89.94 91 GLY A CA 1
ATOM 712 C C . GLY A 1 91 ? -12.274 -2.851 17.855 1.00 89.94 91 GLY A C 1
ATOM 713 O O . GLY A 1 91 ? -13.146 -2.087 18.270 1.00 89.94 91 GLY A O 1
ATOM 714 N N . THR A 1 92 ? -12.524 -4.146 17.630 1.00 91.06 92 THR A N 1
ATOM 715 C CA . THR A 1 92 ? -13.851 -4.740 17.869 1.00 91.06 92 THR A CA 1
ATOM 716 C C . THR A 1 92 ? -14.207 -4.808 19.349 1.00 91.06 92 THR A C 1
ATOM 718 O O . THR A 1 92 ? -15.352 -4.504 19.688 1.00 91.06 92 THR A O 1
ATOM 721 N N . MET A 1 93 ? -13.266 -5.130 20.244 1.00 89.06 93 MET A N 1
ATOM 722 C CA . MET A 1 93 ? -13.527 -5.097 21.690 1.00 89.06 93 MET A CA 1
ATOM 723 C C . MET A 1 93 ? -13.898 -3.687 22.163 1.00 89.06 93 MET A C 1
ATOM 725 O O . MET A 1 93 ? -14.908 -3.511 22.848 1.00 89.06 93 MET A O 1
ATOM 729 N N . VAL A 1 94 ? -13.132 -2.671 21.756 1.00 85.94 94 VAL A N 1
ATOM 730 C CA . VAL A 1 94 ? -13.408 -1.268 22.100 1.00 85.94 94 VAL A CA 1
ATOM 731 C C . VAL A 1 94 ? -14.763 -0.831 21.536 1.00 85.94 94 VAL A C 1
ATOM 733 O O . VAL A 1 94 ? -15.591 -0.290 22.275 1.00 85.94 94 VAL A O 1
ATOM 736 N N . ALA A 1 95 ? -15.045 -1.135 20.265 1.00 86.50 95 ALA A N 1
ATOM 737 C CA . ALA A 1 95 ? -16.332 -0.830 19.643 1.00 86.50 95 ALA A CA 1
ATOM 738 C C . ALA A 1 95 ? -17.504 -1.505 20.379 1.00 86.50 95 ALA A C 1
ATOM 740 O O . ALA A 1 95 ? -18.534 -0.870 20.625 1.00 86.50 95 ALA A O 1
ATOM 741 N N . TYR A 1 96 ? -17.344 -2.764 20.796 1.00 88.25 96 TYR A N 1
ATOM 742 C CA . TYR A 1 96 ? -18.362 -3.491 21.553 1.00 88.25 96 TYR A CA 1
ATOM 743 C C . TYR A 1 96 ? -18.670 -2.816 22.896 1.00 88.25 96 TYR A C 1
ATOM 745 O O . TYR A 1 96 ? -19.840 -2.595 23.218 1.00 88.25 96 TYR A O 1
ATOM 753 N N . VAL A 1 97 ? -17.643 -2.425 23.657 1.00 85.81 97 VAL A N 1
ATOM 754 C CA . VAL A 1 97 ? -17.805 -1.730 24.947 1.00 85.81 97 VAL A CA 1
ATOM 755 C C . VAL A 1 97 ? -18.553 -0.402 24.767 1.00 85.81 97 VAL A C 1
ATOM 757 O O . VAL A 1 97 ? -19.520 -0.128 25.486 1.00 85.81 97 VAL A O 1
ATOM 760 N N . ILE A 1 98 ? -18.158 0.401 23.776 1.00 81.62 98 ILE A N 1
ATOM 761 C CA . ILE A 1 98 ? -18.760 1.713 23.485 1.00 81.62 98 ILE A CA 1
ATOM 762 C C . ILE A 1 98 ? -20.241 1.582 23.080 1.00 81.62 98 ILE A C 1
ATOM 764 O O . ILE A 1 98 ? -21.078 2.406 23.479 1.00 81.62 98 ILE A O 1
ATOM 768 N N . VAL A 1 99 ? -20.584 0.552 22.297 1.00 83.69 99 VAL A N 1
ATOM 769 C CA . VAL A 1 99 ? -21.938 0.364 21.750 1.00 83.69 99 VAL A CA 1
ATOM 770 C C . VAL A 1 99 ? -22.874 -0.350 22.731 1.00 83.69 99 VAL A C 1
ATOM 772 O O . VAL A 1 99 ? -24.009 0.099 22.917 1.00 83.69 99 VAL A O 1
ATOM 775 N N . LYS A 1 100 ? -22.434 -1.450 23.358 1.00 82.06 100 LYS A N 1
ATOM 776 C CA . LYS A 1 100 ? -23.299 -2.325 24.171 1.00 82.06 100 LYS A CA 1
ATOM 777 C C . LYS A 1 100 ? -23.271 -2.012 25.664 1.00 82.06 100 LYS A C 1
ATOM 779 O O . LYS A 1 100 ? -24.334 -2.016 26.277 1.00 82.06 100 LYS A O 1
ATOM 784 N N . ILE A 1 101 ? -22.103 -1.728 26.244 1.00 80.56 101 ILE A N 1
ATOM 785 C CA . ILE A 1 101 ? -21.956 -1.579 27.706 1.00 80.56 101 ILE A CA 1
ATOM 786 C C . ILE A 1 101 ? -22.347 -0.168 28.173 1.00 80.56 101 ILE A C 1
ATOM 788 O O . ILE A 1 101 ? -22.799 -0.004 29.301 1.00 80.56 101 ILE A O 1
ATOM 792 N N . LYS A 1 102 ? -22.235 0.847 27.299 1.00 72.88 102 LYS A N 1
ATOM 793 C CA . LYS A 1 102 ? -22.545 2.261 27.604 1.00 72.88 102 LYS A CA 1
ATOM 794 C C . LYS A 1 102 ? -21.935 2.727 28.947 1.00 72.88 102 LYS A C 1
ATOM 796 O O . LYS A 1 102 ? -22.664 3.214 29.814 1.00 72.88 102 LYS A O 1
ATOM 801 N N . PRO A 1 103 ? -20.611 2.582 29.146 1.00 75.06 103 PRO A N 1
ATOM 802 C CA . PRO A 1 103 ? -19.972 2.961 30.402 1.00 75.06 103 PRO A CA 1
ATOM 803 C C . PRO A 1 103 ? -20.149 4.460 30.693 1.00 75.06 103 PRO A C 1
ATOM 805 O O . PRO A 1 103 ? -20.145 5.296 29.782 1.00 75.06 103 PRO A O 1
ATOM 808 N N . LYS A 1 104 ? -20.269 4.825 31.976 1.00 59.91 104 LYS A N 1
ATOM 809 C CA . LYS A 1 104 ? -20.193 6.232 32.403 1.00 59.91 104 LYS A CA 1
ATOM 810 C C . LYS A 1 104 ? -18.786 6.747 32.057 1.00 59.91 104 LYS A C 1
ATOM 812 O O . LYS A 1 104 ? -17.811 6.203 32.554 1.00 59.91 104 LYS A O 1
ATOM 817 N N . GLY A 1 105 ? -18.685 7.732 31.158 1.00 70.31 105 GLY A N 1
ATOM 818 C CA . GLY A 1 105 ? -17.407 8.187 30.574 1.00 70.31 105 GLY A CA 1
ATOM 819 C C . GLY A 1 105 ? -17.192 7.827 29.095 1.00 70.31 105 GLY A C 1
ATOM 820 O O . GLY A 1 105 ? -16.126 8.105 28.552 1.00 70.31 105 GLY A O 1
ATOM 821 N N . LYS A 1 106 ? -18.207 7.266 28.418 1.00 66.94 106 LYS A N 1
ATOM 822 C CA . LYS A 1 106 ? -18.203 6.922 26.982 1.00 66.94 106 LYS A CA 1
ATOM 823 C C . LYS A 1 106 ? -17.613 8.004 26.059 1.00 66.94 106 LYS A C 1
ATOM 825 O O . LYS A 1 106 ? -16.923 7.652 25.113 1.00 66.94 106 LYS A O 1
ATOM 830 N N . GLY A 1 107 ? -17.822 9.290 26.355 1.00 67.75 107 GLY A N 1
ATOM 831 C CA . GLY A 1 107 ? -17.280 10.392 25.551 1.00 67.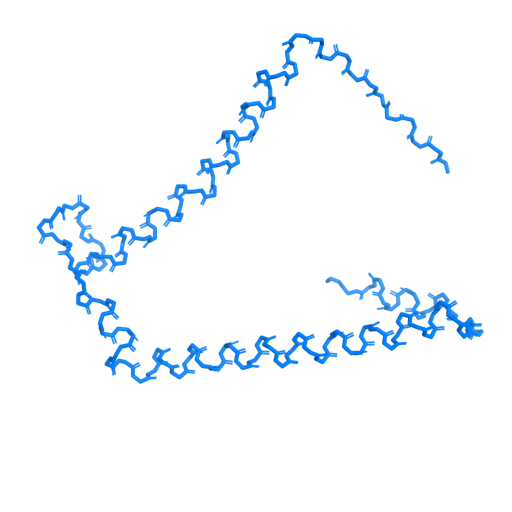75 107 GLY A CA 1
ATOM 832 C C . GLY A 1 107 ? -15.748 10.447 25.514 1.00 67.75 107 GLY A C 1
ATOM 833 O O . GLY A 1 107 ? -15.188 10.762 24.475 1.00 67.75 107 GLY A O 1
ATOM 834 N N . ILE A 1 108 ? -15.057 10.077 26.599 1.00 71.62 108 ILE A N 1
ATOM 835 C CA . ILE A 1 108 ? -13.583 10.027 26.625 1.00 71.62 108 ILE A CA 1
ATOM 836 C C . ILE A 1 108 ? -13.083 8.842 25.793 1.00 71.62 108 ILE A C 1
ATOM 838 O O . ILE A 1 108 ? -12.134 8.987 25.035 1.00 71.62 108 ILE A O 1
ATOM 842 N N . LEU A 1 109 ? -13.750 7.686 25.884 1.00 69.69 109 LEU A N 1
ATOM 843 C CA . LEU A 1 109 ? -13.426 6.501 25.078 1.00 69.69 109 LEU A CA 1
ATOM 844 C C . LEU A 1 109 ? -13.696 6.725 23.582 1.00 69.69 109 LEU A C 1
ATOM 846 O O . LEU A 1 109 ? -12.910 6.284 22.752 1.00 69.69 109 LEU A O 1
ATOM 850 N N . GLU A 1 110 ? -14.773 7.433 23.233 1.00 71.38 110 GLU A N 1
ATOM 851 C CA . GLU A 1 110 ? -15.061 7.828 21.849 1.00 71.38 110 GLU A CA 1
ATOM 852 C C . GLU A 1 110 ? -14.053 8.856 21.334 1.00 71.38 110 GLU A C 1
ATOM 854 O O . GLU A 1 110 ? -13.577 8.713 20.216 1.00 71.38 110 GLU A O 1
ATOM 859 N N . VAL A 1 111 ? -13.677 9.851 22.140 1.00 72.38 111 VAL A N 1
ATOM 860 C CA . VAL A 1 111 ? -12.666 10.846 21.758 1.00 72.38 111 VAL A CA 1
ATOM 861 C C . VAL A 1 111 ? -11.290 10.200 21.605 1.00 72.38 111 VAL A C 1
ATOM 863 O O . VAL A 1 111 ? -10.656 10.426 20.589 1.00 72.38 111 VAL A O 1
ATOM 866 N N . LEU A 1 112 ? -10.849 9.343 22.529 1.00 72.50 112 LEU A N 1
ATOM 867 C CA . LEU A 1 112 ? -9.588 8.600 22.394 1.00 72.50 112 LEU A CA 1
ATOM 868 C C . LEU A 1 112 ? -9.606 7.622 21.206 1.00 72.50 112 LEU A C 1
ATOM 870 O O . LEU A 1 112 ? -8.578 7.419 20.571 1.00 72.50 112 LEU A O 1
ATOM 874 N N . GLY A 1 113 ? -10.763 7.032 20.887 1.00 68.06 113 GLY A N 1
ATOM 875 C CA . GLY A 1 113 ? -10.929 6.144 19.732 1.00 68.06 113 GLY A CA 1
ATOM 876 C C . GLY A 1 113 ? -11.053 6.866 18.384 1.00 68.06 113 GLY A C 1
ATOM 877 O O . GLY A 1 113 ? -10.717 6.281 17.359 1.00 68.06 113 GLY A O 1
ATOM 878 N N . LEU A 1 114 ? -11.519 8.119 18.373 1.00 71.94 114 LEU A N 1
ATOM 879 C CA . LEU A 1 114 ? -11.606 8.984 17.187 1.00 71.94 114 LEU A CA 1
ATOM 880 C C . LEU A 1 114 ? -10.362 9.872 17.007 1.00 71.94 114 LEU A C 1
ATOM 882 O O . LEU A 1 114 ? -10.135 10.373 15.909 1.00 71.94 114 LEU A O 1
ATOM 886 N N . LEU A 1 115 ? -9.568 10.058 18.066 1.00 68.50 115 LEU A N 1
ATOM 887 C CA . LEU A 1 115 ? -8.254 10.703 18.055 1.00 68.50 115 LEU A CA 1
ATOM 888 C C . LEU A 1 115 ? -7.111 9.698 17.828 1.00 68.50 115 LEU A C 1
ATOM 890 O O . LEU A 1 115 ? -6.163 9.657 18.616 1.00 68.50 115 LEU A O 1
ATOM 894 N N . PRO A 1 116 ? -7.141 8.915 16.741 1.00 62.56 116 PRO A N 1
ATOM 895 C CA . PRO A 1 116 ? -5.862 8.589 16.137 1.00 62.56 116 PRO A CA 1
ATOM 896 C C . PRO A 1 116 ? -5.891 8.811 14.627 1.00 62.56 116 PRO A C 1
ATOM 898 O O . PRO A 1 116 ? -6.376 7.975 13.865 1.00 62.56 116 PRO A O 1
ATOM 901 N N . TYR A 1 117 ? -5.306 9.939 14.226 1.00 48.12 117 TYR A N 1
ATOM 902 C CA . TYR A 1 117 ? -4.513 10.067 13.008 1.00 48.12 117 TYR A CA 1
ATOM 903 C C . TYR A 1 117 ? -3.213 10.781 13.361 1.00 48.12 117 TYR A C 1
ATOM 905 O O . TYR A 1 117 ? -3.300 11.843 14.019 1.00 48.12 117 TYR A O 1
#

Secondary structure (DSSP, 8-state):
----------TTTHHHHHHHHHHHHHHHHHHHHHHHHHHHTBSSTT--S-GGGB-SHHHHIIIII-HHHHHHHHHHHHHHHHHHHHHHHHHHHHHHIIIII--TTHHHHHHHHH---

Radius of gyration: 24.66 Å; chains: 1; bounding box: 50×38×58 Å

pLDDT: mean 82.67, std 12.08, range [42.12, 97.44]